Protein AF-A0A9X8VKY7-F1 (afdb_monomer_lite)

Structure (mmCIF, N/CA/C/O backbone):
data_AF-A0A9X8VKY7-F1
#
_entry.id   AF-A0A9X8VKY7-F1
#
loop_
_atom_site.group_PDB
_atom_site.id
_atom_site.type_symbol
_atom_site.label_atom_id
_atom_site.label_alt_id
_atom_site.label_comp_id
_atom_site.label_asym_id
_atom_site.label_entity_id
_atom_site.label_seq_id
_atom_site.pdbx_PDB_ins_code
_atom_site.Cartn_x
_atom_site.Cartn_y
_atom_site.Cartn_z
_atom_site.occupancy
_atom_site.B_iso_or_equiv
_atom_site.auth_seq_id
_atom_site.auth_comp_id
_atom_site.auth_asym_id
_atom_site.auth_atom_id
_atom_site.pdbx_PDB_model_num
ATOM 1 N N . GLY A 1 1 ? -9.684 -6.904 -11.728 1.00 58.53 1 GLY A N 1
ATOM 2 C CA . GLY A 1 1 ? -9.433 -6.125 -10.500 1.00 58.53 1 GLY A CA 1
ATOM 3 C C . GLY A 1 1 ? -10.327 -6.649 -9.402 1.00 58.53 1 GLY A C 1
ATOM 4 O O . GLY A 1 1 ? -11.401 -7.145 -9.717 1.00 58.53 1 GLY A O 1
ATOM 5 N N . VAL A 1 2 ? -9.881 -6.582 -8.150 1.00 66.62 2 VAL A N 1
ATOM 6 C CA . VAL A 1 2 ? -10.705 -6.961 -6.993 1.00 66.62 2 VAL A CA 1
ATOM 7 C C . VAL A 1 2 ? -11.348 -5.693 -6.436 1.00 66.62 2 VAL A C 1
ATOM 9 O O . VAL A 1 2 ? -10.652 -4.713 -6.168 1.00 66.62 2 VAL A O 1
ATOM 12 N N . PHE A 1 3 ? -12.672 -5.697 -6.298 1.00 77.50 3 PHE A N 1
ATOM 13 C CA . PHE A 1 3 ? -13.453 -4.561 -5.809 1.00 77.50 3 PHE A CA 1
ATOM 14 C C . PHE A 1 3 ? -14.211 -4.977 -4.550 1.00 77.50 3 PHE A C 1
ATOM 16 O O . PHE A 1 3 ? -14.820 -6.042 -4.524 1.00 77.50 3 PHE A O 1
ATOM 23 N N . GLY A 1 4 ? -14.169 -4.149 -3.505 1.00 85.06 4 GLY A N 1
ATOM 24 C CA . GLY A 1 4 ? -14.821 -4.460 -2.237 1.00 85.06 4 GLY A CA 1
ATOM 25 C C . GLY A 1 4 ? -14.538 -3.438 -1.140 1.00 85.06 4 GLY A C 1
ATOM 26 O O . GLY A 1 4 ? -13.930 -2.386 -1.371 1.00 85.06 4 GLY A O 1
ATOM 27 N N . ARG A 1 5 ? -14.991 -3.762 0.069 1.00 88.44 5 ARG A N 1
ATOM 28 C CA . ARG A 1 5 ? -14.751 -3.005 1.303 1.00 88.44 5 ARG A CA 1
ATOM 29 C C . ARG A 1 5 ? -13.997 -3.887 2.296 1.00 88.44 5 ARG A C 1
ATOM 31 O O . ARG A 1 5 ? -14.102 -5.108 2.229 1.00 88.44 5 ARG A O 1
ATOM 38 N N . ARG A 1 6 ? -13.191 -3.281 3.165 1.00 89.00 6 ARG A N 1
ATOM 39 C CA . ARG A 1 6 ? -12.536 -3.981 4.276 1.00 89.00 6 ARG A CA 1
ATOM 40 C C . ARG A 1 6 ? -13.595 -4.241 5.327 1.00 89.00 6 ARG A C 1
ATOM 42 O O . ARG A 1 6 ? -14.283 -3.310 5.725 1.00 89.00 6 ARG A O 1
ATOM 49 N N . GLN A 1 7 ? -13.713 -5.484 5.755 1.00 91.69 7 GLN A N 1
ATOM 50 C CA . GLN A 1 7 ? -14.679 -5.890 6.762 1.00 91.69 7 GLN A CA 1
ATOM 51 C C . GLN A 1 7 ? -13.956 -6.672 7.858 1.00 91.69 7 GLN A C 1
ATOM 53 O O . GLN A 1 7 ? -13.128 -7.527 7.543 1.00 91.69 7 GLN A O 1
ATOM 58 N N . ALA A 1 8 ? -14.247 -6.366 9.120 1.00 90.56 8 ALA A N 1
ATOM 59 C CA . ALA A 1 8 ? -13.825 -7.161 10.265 1.00 90.56 8 ALA A CA 1
ATOM 60 C C . ALA A 1 8 ? -14.968 -8.104 10.647 1.00 90.56 8 ALA A C 1
ATOM 62 O O . ALA A 1 8 ? -16.103 -7.673 10.844 1.00 90.56 8 ALA A O 1
ATOM 63 N N . VAL A 1 9 ? -14.681 -9.402 10.702 1.00 93.62 9 VAL A N 1
ATOM 64 C CA . VAL A 1 9 ? -15.672 -10.434 11.023 1.00 93.62 9 VAL A CA 1
ATOM 65 C C . VAL A 1 9 ? -15.472 -10.846 12.474 1.00 93.62 9 VAL A C 1
ATOM 67 O O . VAL A 1 9 ? -14.396 -11.310 12.841 1.00 93.62 9 VAL A O 1
ATOM 70 N N . HIS A 1 10 ? -16.488 -10.640 13.307 1.00 93.88 10 HIS A N 1
ATOM 71 C CA . HIS A 1 10 ? -16.483 -11.023 14.714 1.00 93.88 10 HIS A CA 1
ATOM 72 C C . HIS A 1 10 ? -17.380 -12.244 14.910 1.00 93.88 10 HIS A C 1
ATOM 74 O O . HIS A 1 10 ? -18.598 -12.199 14.690 1.00 93.88 10 HIS A O 1
ATOM 80 N N . GLU A 1 11 ? -16.765 -13.332 15.354 1.00 94.19 11 GLU A N 1
ATOM 81 C CA . GLU A 1 11 ? -17.432 -14.591 15.658 1.00 94.19 11 GLU A CA 1
ATOM 82 C C . GLU A 1 11 ? -17.539 -14.752 17.175 1.00 94.19 11 GLU A C 1
ATOM 84 O O . GLU A 1 11 ? -16.563 -14.580 17.905 1.00 94.19 11 GLU A O 1
ATOM 89 N N . TYR A 1 12 ? -18.744 -15.060 17.656 1.00 92.00 12 TYR A N 1
ATOM 90 C CA . TYR A 1 12 ? -19.017 -15.259 19.077 1.00 92.00 12 TYR A CA 1
ATOM 91 C C . TYR A 1 12 ? -19.412 -16.718 19.328 1.00 92.00 12 TYR A C 1
ATOM 93 O O . TYR A 1 12 ? -20.184 -17.271 18.536 1.00 92.00 12 TYR A O 1
ATOM 101 N N . PRO A 1 13 ? -18.941 -17.345 20.423 1.00 92.88 13 PRO A N 1
ATOM 102 C CA . PRO A 1 13 ? -19.349 -18.698 20.783 1.00 92.88 13 PRO A CA 1
ATOM 103 C C . PRO A 1 13 ? -20.875 -18.826 20.890 1.00 92.88 13 PRO A C 1
ATOM 105 O O . PRO A 1 13 ? -21.539 -17.924 21.398 1.00 92.88 13 PRO A O 1
ATOM 108 N N . TYR A 1 14 ? -21.415 -19.962 20.438 1.00 89.56 14 TYR A N 1
ATOM 109 C CA . TYR A 1 14 ? -22.853 -20.282 20.442 1.00 89.56 14 TYR A CA 1
ATOM 110 C C . TYR A 1 14 ? -23.740 -19.373 19.572 1.00 89.56 14 TYR A C 1
ATOM 112 O O . TYR A 1 14 ? -24.948 -19.291 19.797 1.00 89.56 14 TYR A O 1
ATOM 120 N N . ARG A 1 15 ? -23.170 -18.699 18.564 1.00 91.38 15 ARG A N 1
ATOM 121 C CA . ARG A 1 15 ? -23.929 -17.915 17.584 1.00 91.38 15 ARG A CA 1
ATOM 122 C C . ARG A 1 15 ? -23.685 -18.426 16.168 1.00 91.38 15 ARG A C 1
ATOM 124 O O . ARG A 1 15 ? -22.558 -18.414 15.693 1.00 91.38 15 ARG A O 1
ATOM 131 N N . ASP A 1 16 ? -24.763 -18.759 15.463 1.00 89.56 16 ASP A N 1
ATOM 132 C CA . ASP A 1 16 ? -24.683 -19.270 14.084 1.00 89.56 16 ASP A CA 1
ATOM 133 C C . ASP A 1 16 ? -24.352 -18.185 13.043 1.00 89.56 16 ASP A C 1
ATOM 135 O O . ASP A 1 16 ? -24.031 -18.488 11.896 1.00 89.56 16 ASP A O 1
ATOM 139 N N . LYS A 1 17 ? -2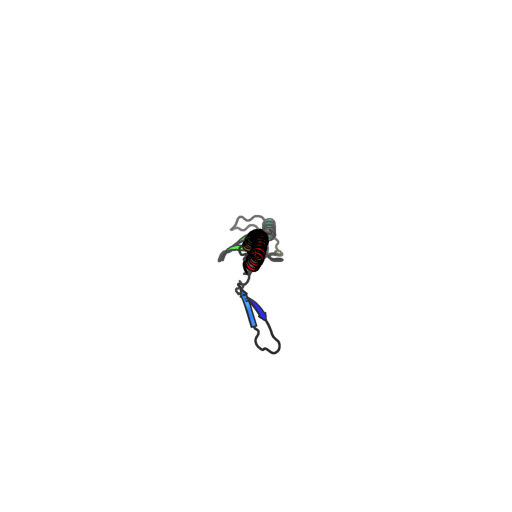4.471 -16.902 13.411 1.00 90.19 17 LYS A N 1
ATOM 140 C CA . LYS A 1 17 ? -24.237 -15.759 12.515 1.00 90.19 17 LYS A CA 1
ATOM 141 C C . LYS A 1 17 ? -23.165 -14.831 13.076 1.00 90.19 17 LYS A C 1
ATOM 143 O O . LYS A 1 17 ? -23.326 -14.292 14.174 1.00 90.19 17 LYS A O 1
ATOM 148 N N . ALA A 1 18 ? -22.123 -14.595 12.284 1.00 89.50 18 ALA A N 1
ATOM 149 C CA . ALA A 1 18 ? -21.081 -13.622 12.584 1.00 89.50 18 ALA A CA 1
ATOM 150 C C . ALA A 1 18 ? -21.609 -12.181 12.487 1.00 89.50 18 ALA A C 1
ATOM 152 O O . ALA A 1 18 ? -22.523 -11.882 11.712 1.00 89.50 18 ALA A O 1
ATOM 153 N N . TRP A 1 19 ? -21.029 -11.281 13.278 1.00 91.00 19 TRP A N 1
ATOM 154 C CA . TRP A 1 19 ? -21.228 -9.842 13.120 1.00 91.00 19 TRP A CA 1
ATOM 155 C C . TRP A 1 19 ? -20.108 -9.281 12.246 1.00 91.00 19 TRP A C 1
ATOM 157 O O . TRP A 1 19 ? -18.949 -9.635 12.437 1.00 91.00 19 TRP A O 1
ATOM 167 N N . VAL A 1 20 ? -20.450 -8.437 11.275 1.00 91.94 20 VAL A N 1
ATOM 168 C CA . VAL A 1 20 ? -19.486 -7.887 10.318 1.00 91.94 20 VAL A CA 1
ATOM 169 C C . VAL A 1 20 ? -19.439 -6.375 10.470 1.00 91.94 20 VAL A C 1
ATOM 171 O O . VAL A 1 20 ? -20.441 -5.696 10.246 1.00 91.94 20 VAL A O 1
ATOM 174 N N . GLU A 1 21 ? -18.273 -5.856 10.833 1.00 92.50 21 GLU A N 1
ATOM 175 C CA . GLU A 1 21 ? -17.990 -4.427 10.914 1.00 92.50 21 GLU A CA 1
ATOM 176 C C . GLU A 1 21 ? -17.342 -3.939 9.615 1.00 92.50 21 GLU A C 1
ATOM 178 O O . GLU A 1 21 ? -16.404 -4.550 9.106 1.00 92.50 21 GLU A O 1
ATOM 183 N N . ASP A 1 22 ? -17.825 -2.828 9.059 1.00 90.94 22 ASP A N 1
ATOM 184 C CA . ASP A 1 22 ? -17.281 -2.239 7.832 1.00 90.94 22 ASP A CA 1
ATOM 185 C C . ASP A 1 22 ? -16.180 -1.213 8.146 1.00 90.94 22 ASP A C 1
ATOM 187 O O . ASP A 1 22 ? -16.441 -0.129 8.661 1.00 90.94 22 ASP A O 1
ATOM 191 N N . MET A 1 23 ? -14.942 -1.535 7.767 1.00 88.94 23 MET A N 1
ATOM 192 C CA . MET A 1 23 ? -13.740 -0.709 7.956 1.00 88.94 23 MET A CA 1
ATOM 193 C C . MET A 1 23 ? -13.429 0.196 6.744 1.00 88.94 23 MET A C 1
ATOM 195 O O . MET A 1 23 ? -12.315 0.722 6.589 1.00 88.94 23 MET A O 1
ATOM 199 N N . GLY A 1 24 ? -14.390 0.368 5.835 1.00 86.19 24 GLY A N 1
ATOM 200 C CA . GLY A 1 24 ? -14.303 1.292 4.709 1.00 86.19 24 GLY A CA 1
ATOM 201 C C . GLY A 1 24 ? -13.804 0.659 3.410 1.00 86.19 24 GLY A C 1
ATOM 202 O O . GLY A 1 24 ? -13.714 -0.556 3.257 1.00 86.19 24 GLY A O 1
ATOM 203 N N . ARG A 1 25 ? -13.484 1.497 2.419 1.00 84.44 25 ARG A N 1
ATOM 204 C CA . ARG A 1 25 ? -13.092 1.047 1.069 1.00 84.44 25 ARG A CA 1
ATOM 205 C C . ARG A 1 25 ? -11.854 0.144 1.119 1.00 84.44 25 ARG A C 1
ATOM 207 O O . ARG A 1 25 ? -10.884 0.458 1.808 1.00 84.44 25 ARG A O 1
ATOM 214 N N . ALA A 1 26 ? -11.881 -0.963 0.375 1.00 84.31 26 ALA A N 1
ATOM 215 C CA . ALA A 1 26 ? -10.714 -1.823 0.246 1.00 84.31 26 ALA A CA 1
ATOM 216 C C . ALA A 1 26 ? -9.642 -1.186 -0.629 1.00 84.31 26 ALA A C 1
ATOM 218 O O . ALA A 1 26 ? -9.933 -0.502 -1.613 1.00 84.31 26 ALA A O 1
ATOM 219 N N . THR A 1 27 ? -8.391 -1.442 -0.256 1.00 82.88 27 THR A N 1
ATOM 220 C CA . THR A 1 27 ? -7.224 -1.071 -1.043 1.00 82.88 27 THR A CA 1
ATOM 221 C C . THR A 1 27 ? -7.328 -1.726 -2.413 1.00 82.88 27 THR A C 1
ATOM 223 O O . THR A 1 27 ? -7.339 -2.953 -2.528 1.00 82.88 27 THR A O 1
ATOM 226 N N . ARG A 1 28 ? -7.425 -0.910 -3.464 1.00 83.69 28 ARG A N 1
ATOM 227 C CA . ARG A 1 28 ? -7.515 -1.420 -4.828 1.00 83.69 28 ARG A CA 1
ATOM 228 C C . ARG A 1 28 ? -6.165 -1.968 -5.251 1.00 83.69 28 ARG A C 1
ATOM 230 O O . ARG A 1 28 ? -5.177 -1.239 -5.304 1.00 83.69 28 ARG A O 1
ATOM 237 N N . ARG A 1 29 ? -6.156 -3.260 -5.563 1.00 86.38 29 ARG A N 1
ATOM 238 C CA . ARG A 1 29 ? -4.995 -3.979 -6.072 1.00 86.38 29 ARG A CA 1
ATOM 239 C C . ARG A 1 29 ? -5.341 -4.582 -7.421 1.00 86.38 29 ARG A C 1
ATOM 241 O O . ARG A 1 29 ? -6.417 -5.162 -7.600 1.00 86.38 29 ARG A O 1
ATOM 248 N N . PHE A 1 30 ? -4.436 -4.443 -8.373 1.00 86.12 30 PHE A N 1
ATOM 249 C CA . PHE A 1 30 ? -4.562 -5.096 -9.665 1.00 86.12 30 PHE A CA 1
ATOM 250 C C . PHE A 1 30 ? -3.197 -5.547 -10.158 1.00 86.12 30 PHE A C 1
ATOM 252 O O . PHE A 1 30 ? -2.159 -5.026 -9.754 1.00 86.12 30 PHE A O 1
ATOM 259 N N . THR A 1 31 ? -3.227 -6.567 -11.003 1.00 88.38 31 THR A N 1
ATOM 260 C CA . THR A 1 31 ? -2.034 -7.205 -11.536 1.00 88.38 31 THR A CA 1
ATOM 261 C C . THR A 1 31 ? -2.024 -7.007 -13.037 1.00 88.38 31 THR A C 1
ATOM 263 O O . THR A 1 31 ? -2.965 -7.400 -13.725 1.00 88.38 31 THR A O 1
ATOM 266 N N . ILE A 1 32 ? -0.960 -6.391 -13.528 1.00 87.88 32 ILE A N 1
ATOM 267 C CA . ILE A 1 32 ? -0.653 -6.248 -14.941 1.00 87.88 32 ILE A CA 1
ATOM 268 C C . ILE A 1 32 ? 0.290 -7.387 -15.306 1.00 87.88 32 ILE A C 1
ATOM 270 O O . ILE A 1 32 ? 1.253 -7.664 -14.593 1.00 87.88 32 ILE A O 1
ATOM 274 N N . ARG A 1 33 ? 0.005 -8.060 -16.416 1.00 89.44 33 ARG A N 1
ATOM 275 C CA . ARG A 1 33 ? 0.917 -9.026 -17.023 1.00 89.44 33 ARG A CA 1
ATOM 276 C C . ARG A 1 33 ? 1.301 -8.501 -18.389 1.00 89.44 33 ARG A C 1
ATOM 278 O O . ARG A 1 33 ? 0.429 -8.076 -19.143 1.00 89.44 33 ARG A O 1
ATOM 285 N N . GLY A 1 34 ? 2.589 -8.513 -18.676 1.00 86.56 34 GLY A N 1
ATOM 286 C CA . GLY A 1 34 ? 3.130 -8.026 -19.930 1.00 86.56 34 GLY A CA 1
ATOM 287 C C . GLY A 1 34 ? 4.425 -8.735 -20.268 1.00 86.56 34 GLY A C 1
ATOM 288 O O . GLY A 1 34 ? 4.890 -9.608 -19.535 1.00 86.56 34 GLY A O 1
ATOM 289 N N . PHE A 1 35 ? 5.004 -8.350 -21.392 1.00 86.81 35 PHE A N 1
ATOM 290 C CA . PHE A 1 35 ? 6.290 -8.852 -21.830 1.00 86.81 35 PHE A CA 1
ATOM 291 C C . PHE A 1 35 ? 7.117 -7.703 -22.407 1.00 86.81 35 PHE A C 1
ATOM 293 O O . PHE A 1 35 ? 6.577 -6.751 -22.971 1.00 86.81 35 PHE A O 1
ATOM 300 N N . LEU A 1 36 ? 8.429 -7.793 -22.246 1.00 85.25 36 LEU A N 1
ATOM 301 C CA . LEU A 1 36 ? 9.410 -6.907 -22.856 1.00 85.25 36 LEU A CA 1
ATOM 302 C C . LEU A 1 36 ? 9.964 -7.609 -24.097 1.00 85.25 36 LEU A C 1
ATOM 304 O O . LEU A 1 36 ? 10.331 -8.783 -24.017 1.00 85.25 36 LEU A O 1
ATOM 308 N N . LEU A 1 37 ? 10.012 -6.907 -25.233 1.00 82.44 37 LEU A N 1
ATOM 309 C CA . LEU A 1 37 ? 10.537 -7.425 -26.502 1.00 82.44 37 LEU A CA 1
ATOM 310 C C . LEU A 1 37 ? 11.786 -6.670 -26.936 1.00 82.44 37 LEU A C 1
ATOM 312 O O . LEU A 1 37 ? 11.858 -5.443 -26.816 1.00 82.44 37 LEU A O 1
ATOM 316 N N . GLN A 1 38 ? 12.723 -7.403 -27.537 1.00 75.81 38 GLN A N 1
ATOM 317 C CA . GLN A 1 38 ? 13.855 -6.810 -28.243 1.00 75.81 38 GLN A CA 1
ATOM 318 C C . GLN A 1 38 ? 13.401 -6.320 -29.615 1.00 75.81 38 GLN A C 1
ATOM 320 O O . GLN A 1 38 ? 12.766 -7.079 -30.342 1.00 75.81 38 GLN A O 1
ATOM 325 N N . SER A 1 39 ? 13.779 -5.092 -29.991 1.00 68.94 39 SER A N 1
ATOM 326 C CA . SER A 1 39 ? 13.576 -4.557 -31.347 1.00 68.94 39 SER A CA 1
ATOM 327 C C . SER A 1 39 ? 12.118 -4.665 -31.827 1.00 68.94 39 SER A C 1
ATOM 329 O O . SER A 1 39 ? 11.797 -5.349 -32.798 1.00 68.94 39 SER A O 1
ATOM 331 N N . SER A 1 40 ? 11.202 -3.996 -31.120 1.00 65.94 40 SER A N 1
ATOM 332 C CA . SER A 1 40 ? 9.816 -3.893 -31.584 1.00 65.94 40 SER A CA 1
ATOM 333 C C . SER A 1 40 ? 9.763 -3.126 -32.909 1.00 65.94 40 SER A C 1
ATOM 335 O O . SER A 1 40 ? 10.214 -1.988 -32.991 1.00 65.94 40 SER A O 1
ATOM 337 N N . GLY A 1 41 ? 9.170 -3.720 -33.947 1.00 65.94 41 GLY A N 1
ATOM 338 C CA . GLY A 1 41 ? 8.958 -3.040 -35.231 1.00 65.94 41 GLY A CA 1
ATOM 339 C C . GLY A 1 41 ? 7.946 -1.887 -35.164 1.00 65.94 41 GLY A C 1
ATOM 340 O O . GLY A 1 41 ? 7.872 -1.089 -36.091 1.00 65.94 41 GLY A O 1
ATOM 341 N N . LEU A 1 42 ? 7.171 -1.797 -34.075 1.00 68.94 42 LEU A N 1
ATOM 342 C CA . LEU A 1 42 ? 6.161 -0.757 -33.858 1.00 68.94 42 LEU A CA 1
ATOM 343 C C . LEU A 1 42 ? 6.660 0.374 -32.943 1.00 68.94 42 LEU A C 1
ATOM 345 O O . LEU A 1 42 ? 6.162 1.493 -33.022 1.00 68.94 42 LEU A O 1
ATOM 349 N N . TYR A 1 43 ? 7.637 0.089 -32.076 1.00 64.94 43 TYR A N 1
ATOM 350 C CA . TYR A 1 43 ? 8.138 1.031 -31.077 1.00 64.94 43 TYR A CA 1
ATOM 351 C C . TYR A 1 43 ? 9.665 1.018 -31.054 1.00 64.94 43 TYR A C 1
ATOM 353 O O . TYR A 1 43 ? 10.269 -0.030 -30.833 1.00 64.94 43 TYR A O 1
ATOM 361 N N . THR A 1 44 ? 10.290 2.187 -31.205 1.00 69.75 44 THR A N 1
ATOM 362 C CA . THR A 1 44 ? 11.727 2.362 -30.961 1.00 69.75 44 THR A CA 1
ATOM 363 C C . THR A 1 44 ? 12.005 2.119 -29.480 1.00 69.75 44 THR A C 1
ATOM 365 O O . THR A 1 44 ? 11.888 3.024 -28.658 1.00 69.75 44 THR A O 1
ATOM 368 N N . ALA A 1 45 ? 12.321 0.875 -29.136 1.00 67.50 45 ALA A N 1
ATOM 369 C CA . ALA A 1 45 ? 12.619 0.456 -27.778 1.00 67.50 45 ALA A CA 1
ATOM 370 C C . ALA A 1 45 ? 14.114 0.107 -27.658 1.00 67.50 45 ALA A C 1
ATOM 372 O O . ALA A 1 45 ? 14.669 -0.494 -28.585 1.00 67.50 45 ALA A O 1
ATOM 373 N N . PRO A 1 46 ? 14.773 0.479 -26.546 1.00 73.31 46 PRO A N 1
ATOM 374 C CA . PRO A 1 46 ? 16.166 0.128 -26.292 1.00 73.31 46 PRO A CA 1
ATOM 375 C C . PRO A 1 46 ? 16.311 -1.381 -26.028 1.00 73.31 46 PRO A C 1
ATOM 377 O O . PRO A 1 46 ? 15.333 -2.127 -26.075 1.00 73.31 46 PRO A O 1
ATOM 380 N N . ASP A 1 47 ? 17.526 -1.865 -25.782 1.00 82.94 47 ASP A N 1
ATOM 381 C CA . ASP A 1 47 ? 17.751 -3.296 -25.560 1.00 82.94 47 ASP A CA 1
ATOM 382 C C . ASP A 1 47 ? 16.938 -3.842 -24.371 1.00 82.94 47 ASP A C 1
ATOM 384 O O . ASP A 1 47 ? 16.673 -3.130 -23.399 1.00 82.94 47 ASP A O 1
ATOM 388 N N . VAL A 1 48 ? 16.538 -5.112 -24.420 1.00 81.94 48 VAL A N 1
ATOM 389 C CA . VAL A 1 48 ? 15.618 -5.681 -23.419 1.00 81.94 48 VAL A CA 1
ATOM 390 C C . VAL A 1 48 ? 16.228 -5.712 -22.029 1.00 81.94 48 VAL A C 1
ATOM 392 O O . VAL A 1 48 ? 15.506 -5.536 -21.049 1.00 81.94 48 VAL A O 1
ATOM 395 N N . MET A 1 49 ? 17.550 -5.873 -21.932 1.00 82.69 49 MET A N 1
ATOM 396 C CA . MET A 1 49 ? 18.245 -5.799 -20.648 1.00 82.69 49 MET A CA 1
ATOM 397 C C . MET A 1 49 ? 18.119 -4.397 -20.045 1.00 82.69 49 MET A C 1
ATOM 399 O O . MET A 1 49 ? 17.726 -4.251 -18.894 1.00 82.69 49 MET A O 1
ATOM 403 N N . THR A 1 50 ? 18.304 -3.352 -20.856 1.00 85.69 50 THR A N 1
ATOM 404 C CA . THR A 1 50 ? 18.132 -1.966 -20.392 1.00 85.69 50 THR A CA 1
ATOM 405 C C . THR A 1 50 ? 16.681 -1.642 -20.029 1.00 85.69 50 THR A C 1
ATOM 407 O O . THR A 1 50 ? 16.431 -0.947 -19.045 1.00 85.69 50 THR A O 1
ATOM 410 N N . GLN A 1 51 ? 15.707 -2.192 -20.766 1.00 84.94 51 GLN A N 1
ATOM 411 C CA . GLN A 1 51 ? 14.289 -2.060 -20.422 1.00 84.94 51 GLN A CA 1
ATOM 412 C C . GLN A 1 51 ? 13.985 -2.722 -19.075 1.00 84.94 51 GLN A C 1
ATOM 414 O O . GLN A 1 51 ? 13.323 -2.119 -18.231 1.00 84.94 51 GLN A O 1
ATOM 419 N N . ARG A 1 52 ? 14.499 -3.937 -18.849 1.00 87.06 52 ARG A N 1
ATOM 420 C CA . ARG A 1 52 ? 14.363 -4.653 -17.578 1.00 87.06 52 ARG A CA 1
ATOM 421 C C . ARG A 1 52 ? 14.919 -3.828 -16.423 1.00 87.06 52 ARG A C 1
ATOM 423 O O . ARG A 1 52 ? 14.206 -3.629 -15.445 1.00 87.06 52 ARG A O 1
ATOM 430 N N . ASP A 1 53 ? 16.147 -3.340 -16.546 1.00 88.12 53 ASP A N 1
ATOM 431 C CA . ASP A 1 53 ? 16.805 -2.590 -15.474 1.00 88.12 53 ASP A CA 1
ATOM 432 C C . ASP A 1 53 ? 16.063 -1.284 -15.177 1.00 88.12 53 ASP A C 1
ATOM 434 O O . ASP A 1 53 ? 15.852 -0.936 -14.017 1.00 88.12 53 ASP A O 1
ATOM 438 N N . SER A 1 54 ? 15.564 -0.604 -16.216 1.00 86.94 54 SER A N 1
ATOM 439 C CA . SER A 1 54 ? 14.732 0.593 -16.045 1.00 86.94 54 SER A CA 1
ATOM 440 C C . SER A 1 54 ? 13.406 0.297 -15.333 1.00 86.94 54 SER A C 1
ATOM 442 O O . SER A 1 54 ? 12.971 1.083 -14.492 1.00 86.94 54 SER A O 1
ATOM 444 N N . LEU A 1 55 ? 12.786 -0.857 -15.613 1.00 85.25 55 LEU A N 1
ATOM 445 C CA . LEU A 1 55 ? 11.556 -1.287 -14.954 1.00 85.25 55 LEU A CA 1
ATOM 446 C C . LEU A 1 55 ? 11.812 -1.618 -13.482 1.00 85.25 55 LEU A C 1
ATOM 448 O O . LEU A 1 55 ? 11.029 -1.212 -12.627 1.00 85.25 55 LEU A O 1
ATOM 452 N N . VAL A 1 56 ? 12.905 -2.323 -13.182 1.00 88.00 56 VAL A N 1
ATOM 453 C CA . VAL A 1 56 ? 13.316 -2.625 -11.805 1.00 88.00 56 VAL A CA 1
ATOM 454 C C . VAL A 1 56 ? 13.583 -1.330 -11.039 1.00 88.00 56 VAL A C 1
ATOM 456 O O . VAL A 1 56 ? 12.979 -1.121 -9.990 1.00 88.00 56 VAL A O 1
ATOM 459 N N . ALA A 1 57 ? 14.370 -0.410 -11.603 1.00 87.69 57 ALA A N 1
ATOM 460 C CA . ALA A 1 57 ? 14.667 0.880 -10.982 1.00 87.69 57 ALA A CA 1
ATOM 461 C C . ALA A 1 57 ? 13.398 1.710 -10.709 1.00 87.69 57 ALA A C 1
ATOM 463 O O . ALA A 1 57 ? 13.247 2.301 -9.637 1.00 87.69 57 ALA A O 1
ATOM 464 N N . ALA A 1 58 ? 12.443 1.714 -11.644 1.00 84.75 58 ALA A N 1
ATOM 465 C CA . ALA A 1 58 ? 11.154 2.374 -11.447 1.00 84.75 58 ALA A CA 1
ATOM 466 C C . ALA A 1 58 ? 10.337 1.726 -10.317 1.00 84.75 58 ALA A C 1
ATOM 468 O O . ALA A 1 58 ? 9.669 2.430 -9.562 1.00 84.75 58 ALA A O 1
ATOM 469 N N . CYS A 1 59 ? 10.405 0.398 -10.173 1.00 84.81 59 CYS A N 1
ATOM 470 C CA . CYS A 1 59 ? 9.696 -0.329 -9.121 1.00 84.81 59 CYS A CA 1
ATOM 471 C C . CYS A 1 59 ? 10.328 -0.169 -7.732 1.00 84.81 59 CYS A C 1
ATOM 473 O O . CYS A 1 59 ? 9.614 -0.232 -6.734 1.00 84.81 59 CYS A O 1
ATOM 475 N N . GLU A 1 60 ? 11.642 0.040 -7.666 1.00 85.69 60 GLU A N 1
ATOM 476 C CA . GLU A 1 60 ? 12.401 0.231 -6.422 1.00 85.69 60 GLU A CA 1
ATOM 477 C C . GLU A 1 60 ? 12.463 1.694 -5.964 1.00 85.69 60 GLU A C 1
ATOM 479 O O . GLU A 1 60 ? 12.941 1.995 -4.869 1.00 85.69 60 GLU A O 1
ATOM 484 N N . THR A 1 61 ? 11.948 2.626 -6.769 1.00 80.44 61 THR A N 1
ATOM 485 C CA . THR A 1 61 ? 11.839 4.027 -6.363 1.00 80.44 61 THR A CA 1
ATOM 486 C C . THR A 1 61 ? 10.847 4.130 -5.200 1.00 80.44 61 THR A C 1
ATOM 488 O O . THR A 1 61 ? 9.666 3.835 -5.346 1.00 80.44 61 THR A O 1
ATOM 491 N N . GLY A 1 62 ? 11.315 4.557 -4.023 1.00 67.50 62 GLY A N 1
ATOM 492 C CA . GLY A 1 62 ? 10.539 4.538 -2.772 1.00 67.50 62 GLY A CA 1
ATOM 493 C C . GLY A 1 62 ? 9.330 5.486 -2.697 1.00 67.50 62 GLY A C 1
ATOM 494 O O . GLY A 1 62 ? 8.730 5.617 -1.630 1.00 67.50 62 GLY A O 1
ATOM 495 N N . SER A 1 63 ? 8.971 6.170 -3.786 1.00 73.62 63 SER A N 1
ATOM 496 C CA . SER A 1 63 ? 7.810 7.060 -3.857 1.00 73.62 63 SER A CA 1
ATOM 497 C C . SER A 1 63 ? 6.685 6.459 -4.695 1.00 73.62 63 SER A C 1
ATOM 499 O O . SER A 1 63 ? 6.909 5.626 -5.568 1.00 73.62 63 SER A O 1
ATOM 501 N N . ALA A 1 64 ? 5.453 6.915 -4.454 1.00 78.88 64 ALA A N 1
ATOM 502 C CA . ALA A 1 64 ? 4.337 6.561 -5.321 1.00 78.88 64 ALA A CA 1
ATOM 503 C C . ALA A 1 64 ? 4.615 7.061 -6.748 1.00 78.88 64 ALA A C 1
ATOM 505 O O . ALA A 1 64 ? 4.986 8.220 -6.940 1.00 78.88 64 ALA A O 1
ATOM 506 N N . GLY A 1 65 ? 4.467 6.170 -7.723 1.00 80.00 65 GLY A N 1
ATOM 507 C CA . GLY A 1 65 ? 4.692 6.450 -9.135 1.00 80.00 65 GLY A CA 1
ATOM 508 C C . GLY A 1 65 ? 3.381 6.696 -9.869 1.00 80.00 65 GLY A C 1
ATOM 509 O O . GLY A 1 65 ? 2.319 6.223 -9.461 1.00 80.00 65 GLY A O 1
ATOM 510 N N . THR A 1 66 ? 3.455 7.421 -10.979 1.00 84.75 66 THR A N 1
ATOM 511 C CA . THR A 1 66 ? 2.320 7.585 -11.887 1.00 84.75 66 THR A CA 1
ATOM 512 C C . THR A 1 66 ? 2.285 6.428 -12.881 1.00 84.75 66 THR A C 1
ATOM 514 O O . THR A 1 66 ? 3.247 6.193 -13.609 1.00 84.75 66 THR A O 1
ATOM 517 N N . LEU A 1 67 ? 1.161 5.718 -12.936 1.00 84.00 67 LEU A N 1
ATOM 518 C CA . LEU A 1 67 ? 0.879 4.658 -13.896 1.00 84.00 67 LEU A CA 1
ATOM 519 C C . LEU A 1 67 ? -0.300 5.072 -14.773 1.00 84.00 67 LEU A C 1
ATOM 521 O O . LEU A 1 67 ? -1.417 5.235 -14.289 1.00 84.00 67 LEU A O 1
ATOM 525 N N . VAL A 1 68 ? -0.062 5.207 -16.077 1.00 86.00 68 VAL A N 1
ATOM 526 C CA . VAL A 1 68 ? -1.117 5.492 -17.056 1.00 86.00 68 VAL A CA 1
ATOM 527 C C . VAL A 1 68 ? -1.675 4.171 -17.573 1.00 86.00 68 VAL A C 1
ATOM 529 O O . VAL A 1 68 ? -1.055 3.483 -18.382 1.00 86.00 68 VAL A O 1
ATOM 532 N N . HIS A 1 69 ? -2.848 3.792 -17.078 1.00 83.06 69 HIS A N 1
ATOM 533 C CA . HIS A 1 69 ? -3.542 2.590 -17.513 1.00 83.06 69 HIS A CA 1
ATOM 534 C C . HIS A 1 69 ? -4.430 2.892 -18.733 1.00 83.06 69 HIS A C 1
ATOM 536 O O . HIS A 1 69 ? -5.184 3.867 -18.695 1.00 83.06 69 HIS A O 1
ATOM 542 N N . PRO A 1 70 ? -4.468 2.026 -19.765 1.00 79.25 70 PRO A N 1
ATOM 543 C CA . PRO A 1 70 ? -5.226 2.286 -20.993 1.00 79.25 70 PRO A CA 1
ATOM 544 C C . PRO A 1 70 ? -6.719 2.571 -20.781 1.00 79.25 70 PRO A C 1
ATOM 546 O O . PRO A 1 70 ? -7.307 3.365 -21.503 1.00 79.25 70 PRO A O 1
ATOM 549 N N . THR A 1 71 ? -7.342 1.925 -19.791 1.00 81.88 71 THR A N 1
ATOM 550 C CA . THR A 1 71 ? -8.783 2.076 -19.507 1.00 81.88 71 THR A CA 1
ATOM 551 C C . THR A 1 71 ? -9.101 2.807 -18.208 1.00 81.88 71 THR A C 1
ATOM 553 O O . THR A 1 71 ? -10.232 3.243 -18.028 1.00 81.88 71 THR A O 1
ATOM 556 N N . LEU A 1 72 ? -8.140 2.916 -17.284 1.00 76.88 72 LEU A N 1
ATOM 557 C CA . LEU A 1 72 ? -8.364 3.547 -15.973 1.00 76.88 72 LEU A CA 1
ATOM 558 C C . LEU A 1 72 ? -7.764 4.957 -15.909 1.00 76.88 72 LEU A C 1
ATOM 560 O O . LEU A 1 72 ? -7.972 5.649 -14.918 1.00 76.88 72 LEU A O 1
ATOM 564 N N . GLY A 1 73 ? -7.062 5.382 -16.963 1.00 83.31 73 GLY A N 1
ATOM 565 C CA . GLY A 1 73 ? -6.392 6.671 -17.017 1.00 83.31 73 GLY A CA 1
ATOM 566 C C . GLY A 1 73 ? -5.159 6.713 -16.120 1.00 83.31 73 GLY A C 1
ATOM 567 O O . GLY A 1 73 ? -4.515 5.695 -15.862 1.00 83.31 73 GLY A O 1
ATOM 568 N N . GLU A 1 74 ? -4.821 7.913 -15.670 1.00 84.94 74 GLU A N 1
ATOM 569 C CA . GLU A 1 74 ? -3.682 8.160 -14.797 1.00 84.94 74 GLU A CA 1
ATOM 570 C C . GLU A 1 74 ? -3.991 7.745 -13.352 1.00 84.94 74 GLU A C 1
ATOM 572 O O . GLU A 1 74 ? -4.957 8.206 -12.743 1.00 84.94 74 GLU A O 1
ATOM 577 N N . LEU A 1 75 ? -3.166 6.857 -12.801 1.00 83.06 75 LEU A N 1
ATOM 578 C CA . LEU A 1 75 ? -3.287 6.337 -11.446 1.00 83.06 75 LEU A CA 1
ATOM 579 C C . LEU A 1 75 ? -1.984 6.562 -10.688 1.00 83.06 75 LEU A C 1
ATOM 581 O O . LEU A 1 75 ? -0.914 6.165 -11.141 1.00 83.06 75 LEU A O 1
ATOM 585 N N . THR A 1 76 ? -2.073 7.115 -9.485 1.00 85.69 76 THR A N 1
ATOM 586 C CA . THR A 1 76 ? -0.953 7.093 -8.545 1.00 85.69 76 THR A CA 1
ATOM 587 C C . THR A 1 76 ? -0.905 5.722 -7.878 1.00 85.69 76 THR A C 1
ATOM 589 O O . THR A 1 76 ? -1.866 5.298 -7.232 1.00 85.69 76 THR A O 1
ATOM 592 N N . VAL A 1 77 ? 0.197 4.997 -8.050 1.00 85.12 77 VAL A N 1
ATOM 593 C CA . VAL A 1 77 ? 0.346 3.622 -7.569 1.00 85.12 77 VAL A CA 1
ATOM 594 C C . VAL A 1 77 ? 1.609 3.437 -6.739 1.00 85.12 77 VAL A C 1
ATOM 596 O O . VAL A 1 77 ? 2.623 4.094 -6.960 1.00 85.12 77 VAL A O 1
ATOM 599 N N . SER A 1 78 ? 1.552 2.509 -5.788 1.00 85.81 78 SER A N 1
ATOM 600 C CA . SER A 1 78 ? 2.736 1.977 -5.117 1.00 85.81 78 SER A CA 1
ATOM 601 C C . SER A 1 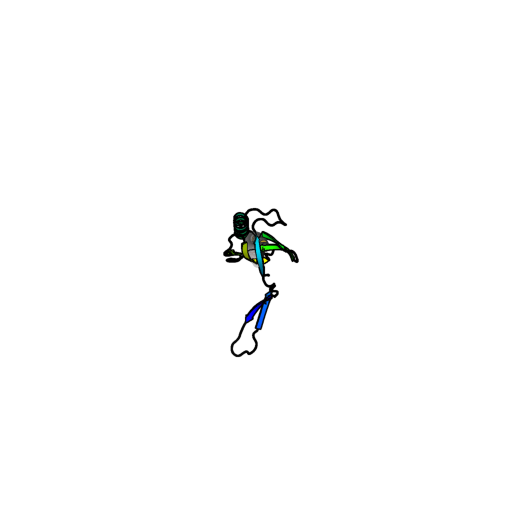78 ? 2.891 0.498 -5.425 1.00 85.81 78 SER A C 1
ATOM 603 O O . SER A 1 78 ? 1.912 -0.232 -5.635 1.00 85.81 78 SER A O 1
ATOM 605 N N . ILE A 1 79 ? 4.145 0.065 -5.474 1.00 85.12 79 ILE A N 1
ATOM 606 C CA . ILE A 1 79 ? 4.496 -1.320 -5.738 1.00 85.12 79 ILE A CA 1
ATOM 607 C C . ILE A 1 79 ? 4.815 -1.969 -4.385 1.00 85.12 79 ILE A C 1
ATOM 609 O O . ILE A 1 79 ? 5.662 -1.473 -3.646 1.00 85.12 79 ILE A O 1
ATOM 613 N N . PRO A 1 80 ? 4.083 -3.025 -4.000 1.00 83.38 80 PRO A N 1
ATOM 614 C CA . PRO A 1 80 ? 4.308 -3.749 -2.760 1.00 83.38 80 PRO A CA 1
ATOM 615 C C . PRO A 1 80 ? 5.572 -4.607 -2.823 1.00 83.38 80 PRO A C 1
ATOM 617 O O . PRO A 1 80 ? 6.110 -4.872 -3.898 1.00 83.38 80 PRO A O 1
ATOM 620 N N . GLU A 1 81 ? 5.973 -5.139 -1.669 1.00 77.88 81 GLU A N 1
ATOM 621 C CA . GLU A 1 81 ? 6.972 -6.204 -1.593 1.00 77.88 81 GLU A CA 1
ATOM 622 C C . GLU A 1 81 ? 6.598 -7.369 -2.528 1.00 77.88 81 GLU A C 1
ATOM 624 O O . GLU A 1 81 ? 5.434 -7.779 -2.598 1.00 77.88 81 GLU A O 1
ATOM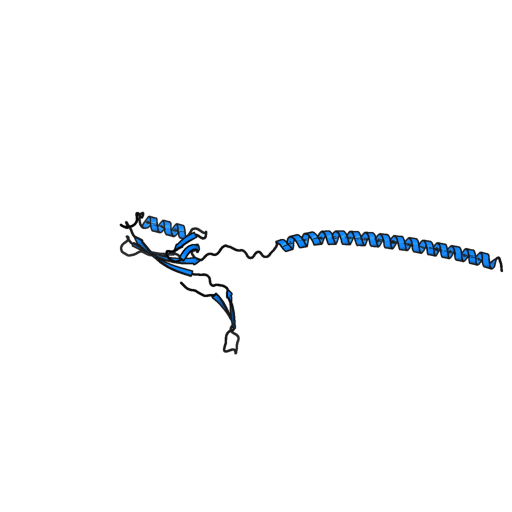 629 N N . SER A 1 82 ? 7.579 -7.866 -3.290 1.00 78.25 82 SER A N 1
ATOM 630 C CA . SER A 1 82 ? 7.382 -8.884 -4.337 1.00 78.25 82 SER A CA 1
ATOM 631 C C . SER A 1 82 ? 6.364 -8.486 -5.428 1.00 78.25 82 SER A C 1
ATOM 633 O O . SER A 1 82 ? 5.786 -9.330 -6.114 1.00 78.25 82 SER A O 1
ATOM 635 N N . GLY A 1 83 ? 6.116 -7.185 -5.607 1.00 78.12 83 GLY A N 1
ATOM 636 C CA . GLY A 1 83 ? 5.149 -6.672 -6.575 1.00 78.12 83 GLY A CA 1
ATOM 637 C C . GLY A 1 83 ? 5.576 -6.860 -8.030 1.00 78.12 83 GLY A C 1
ATOM 638 O O . GLY A 1 83 ? 4.716 -7.084 -8.879 1.00 78.12 83 GLY A O 1
ATOM 639 N N . LEU A 1 84 ? 6.880 -6.813 -8.315 1.00 85.75 84 LEU A N 1
ATOM 640 C CA . LEU A 1 84 ? 7.445 -7.083 -9.634 1.00 85.75 84 LEU A CA 1
ATOM 641 C C . LEU A 1 84 ? 8.026 -8.498 -9.672 1.00 85.75 84 LEU A C 1
ATOM 643 O O . LEU A 1 84 ? 8.946 -8.829 -8.928 1.00 85.75 84 LEU A O 1
ATOM 647 N N . ARG A 1 85 ? 7.526 -9.317 -10.595 1.00 86.94 85 ARG A N 1
ATOM 648 C CA . ARG A 1 85 ? 8.101 -10.622 -10.918 1.00 86.94 85 ARG A CA 1
ATOM 649 C C . ARG A 1 85 ? 8.443 -10.665 -12.393 1.00 86.94 85 ARG A C 1
ATOM 651 O O . ARG A 1 85 ? 7.544 -10.556 -13.220 1.00 86.94 85 ARG A O 1
ATOM 658 N N . ILE A 1 86 ? 9.713 -10.875 -12.707 1.00 86.19 86 ILE A N 1
ATOM 659 C CA . ILE A 1 86 ? 10.194 -11.072 -14.074 1.00 86.19 86 ILE A CA 1
ATOM 660 C C . ILE A 1 86 ? 10.537 -12.551 -14.241 1.00 86.19 86 ILE A C 1
ATOM 662 O O . ILE A 1 86 ? 11.211 -13.136 -13.396 1.00 86.19 86 ILE A O 1
ATOM 666 N N . THR A 1 87 ? 10.034 -13.159 -15.309 1.00 83.94 87 THR A N 1
ATOM 667 C CA . THR A 1 87 ? 10.334 -14.534 -15.707 1.00 83.94 87 THR A CA 1
ATOM 668 C C . THR A 1 87 ? 11.128 -14.482 -17.001 1.00 83.94 87 THR A C 1
ATOM 670 O O . THR A 1 87 ? 10.687 -13.900 -17.994 1.00 83.94 87 THR A O 1
ATOM 673 N N . GLU A 1 88 ? 12.322 -15.063 -16.977 1.00 75.94 88 GLU A N 1
ATOM 674 C CA . GLU A 1 88 ? 13.183 -15.139 -18.152 1.00 75.94 88 GLU A CA 1
ATOM 675 C C . GLU A 1 88 ? 12.714 -16.302 -19.032 1.00 75.94 88 GLU A C 1
ATOM 677 O O . GLU A 1 88 ? 12.660 -17.451 -18.588 1.00 75.94 88 GLU A O 1
ATOM 682 N N . GLY A 1 89 ? 12.331 -16.006 -20.274 1.00 66.31 89 GLY A N 1
ATOM 683 C CA . GLY A 1 89 ? 12.038 -17.043 -21.256 1.00 66.31 89 GLY A CA 1
ATOM 684 C C . GLY A 1 89 ? 13.333 -17.666 -21.779 1.00 66.31 89 GLY A C 1
ATOM 685 O O . GLY A 1 89 ? 14.324 -16.964 -21.979 1.00 66.31 89 GLY A O 1
ATOM 686 N N . LEU A 1 90 ? 13.308 -18.968 -22.093 1.00 60.00 90 LEU A N 1
ATOM 687 C CA . LEU A 1 90 ? 14.454 -19.724 -22.634 1.00 60.00 90 LEU A CA 1
ATOM 688 C C . LEU A 1 90 ? 15.104 -19.108 -23.895 1.00 60.00 90 LEU A C 1
ATOM 690 O O . LEU A 1 90 ? 16.201 -19.506 -24.271 1.00 60.00 90 LEU A O 1
ATOM 694 N N . ALA A 1 91 ? 14.439 -18.163 -24.564 1.00 61.94 91 ALA A N 1
ATOM 695 C CA . ALA A 1 91 ? 14.873 -17.578 -25.829 1.00 61.94 91 ALA A CA 1
ATOM 696 C C . ALA A 1 91 ? 15.606 -16.224 -25.709 1.00 61.94 91 ALA A C 1
ATOM 698 O O . ALA A 1 91 ? 15.926 -15.636 -26.740 1.00 61.94 91 ALA A O 1
ATOM 699 N N . GLY A 1 92 ? 15.846 -15.692 -24.501 1.00 63.97 92 GLY A N 1
ATOM 700 C CA . GLY A 1 92 ? 16.704 -14.515 -24.240 1.00 63.97 92 GLY A CA 1
ATOM 701 C C . GLY A 1 92 ? 16.259 -13.160 -24.829 1.00 63.97 92 GLY A C 1
ATOM 702 O O . GLY A 1 92 ? 16.770 -12.122 -24.425 1.00 63.97 92 GLY A O 1
ATOM 703 N N . ARG A 1 93 ? 15.297 -13.143 -25.760 1.00 73.56 93 ARG A N 1
ATOM 704 C CA . ARG A 1 93 ? 14.778 -11.941 -26.443 1.00 73.56 93 ARG A CA 1
ATOM 705 C C . ARG A 1 93 ? 13.444 -11.435 -25.897 1.00 73.56 93 ARG A C 1
ATOM 707 O O . ARG A 1 93 ? 12.958 -10.398 -26.348 1.00 73.56 93 ARG A O 1
ATOM 714 N N . VAL A 1 94 ? 12.845 -12.180 -24.969 1.00 79.19 94 VAL A N 1
ATOM 715 C CA . VAL A 1 94 ? 11.543 -11.874 -24.372 1.00 79.19 94 VAL A CA 1
ATOM 716 C C . VAL A 1 94 ? 11.610 -12.101 -22.869 1.00 79.19 94 VAL A C 1
ATOM 718 O O . VAL A 1 94 ? 12.028 -13.170 -22.424 1.00 79.19 94 VAL A O 1
ATOM 721 N N . PHE A 1 95 ? 11.170 -11.108 -22.100 1.00 83.31 95 PHE A N 1
ATOM 722 C CA . PHE A 1 95 ? 11.013 -11.222 -20.651 1.00 83.31 95 PHE A CA 1
ATOM 723 C C . PHE A 1 95 ? 9.558 -10.995 -20.294 1.00 83.31 95 PHE A C 1
ATOM 725 O O . PHE A 1 95 ? 9.017 -9.923 -20.553 1.00 83.31 95 PHE A O 1
ATOM 732 N N . GLU A 1 96 ? 8.923 -11.988 -19.689 1.00 87.12 96 GLU A N 1
ATOM 733 C CA . GLU A 1 96 ? 7.569 -11.833 -19.175 1.00 87.12 96 GLU A CA 1
ATOM 734 C C . GLU A 1 96 ? 7.633 -11.205 -17.790 1.00 87.12 96 GLU A C 1
ATOM 736 O O . GLU A 1 96 ? 8.450 -11.598 -16.957 1.00 87.12 96 GLU A O 1
ATOM 741 N N . PHE A 1 97 ? 6.761 -10.243 -17.513 1.00 88.81 97 PHE A N 1
ATOM 742 C CA . PHE A 1 97 ? 6.660 -9.651 -16.193 1.00 88.81 97 PHE A CA 1
ATOM 743 C C . PHE A 1 97 ? 5.224 -9.653 -15.689 1.00 88.81 97 PHE A C 1
ATOM 745 O O . PHE A 1 97 ? 4.247 -9.498 -16.423 1.00 88.81 97 PHE A O 1
ATOM 752 N N . THR A 1 98 ? 5.107 -9.826 -14.384 1.00 89.69 98 THR A N 1
ATOM 753 C CA . THR A 1 98 ? 3.879 -9.645 -13.630 1.00 89.69 98 THR A CA 1
ATOM 754 C C . THR A 1 98 ? 4.122 -8.519 -12.641 1.00 89.69 98 THR A C 1
ATOM 756 O O . THR A 1 98 ? 4.982 -8.638 -11.772 1.00 89.69 98 THR A O 1
ATOM 759 N N . LEU A 1 99 ? 3.372 -7.431 -12.786 1.00 88.31 99 LEU A N 1
ATOM 760 C CA . LEU A 1 99 ? 3.434 -6.262 -11.924 1.00 88.31 99 LEU A CA 1
ATOM 761 C C . LEU A 1 99 ? 2.134 -6.154 -11.129 1.00 88.31 99 LEU A C 1
ATOM 763 O O . LEU A 1 99 ? 1.062 -5.922 -11.684 1.00 88.31 99 LEU A O 1
ATOM 767 N N . THR A 1 100 ? 2.223 -6.317 -9.819 1.00 88.62 100 THR A N 1
ATOM 768 C CA . THR A 1 100 ? 1.117 -6.075 -8.897 1.00 88.62 100 THR A CA 1
ATOM 769 C C . THR A 1 100 ? 1.256 -4.677 -8.332 1.00 88.62 100 THR A C 1
ATOM 771 O O . THR A 1 100 ? 2.259 -4.369 -7.703 1.00 88.62 100 THR A O 1
ATOM 774 N N . VAL A 1 101 ? 0.235 -3.848 -8.523 1.00 87.25 101 VAL A N 1
ATOM 775 C CA . VAL A 1 101 ? 0.220 -2.461 -8.056 1.00 87.25 101 VAL A CA 1
ATOM 776 C C . VAL A 1 101 ? -0.941 -2.211 -7.107 1.00 87.25 101 VAL A C 1
ATOM 778 O O . VAL A 1 101 ? -1.991 -2.861 -7.176 1.00 87.25 101 VAL A O 1
ATOM 781 N N . ILE A 1 102 ? -0.733 -1.256 -6.208 1.00 86.50 102 ILE A N 1
ATOM 782 C CA . ILE A 1 102 ? -1.726 -0.758 -5.266 1.00 86.50 102 ILE A CA 1
ATOM 783 C C . ILE A 1 102 ? -2.036 0.698 -5.615 1.00 86.50 102 ILE A C 1
ATOM 785 O O . ILE A 1 102 ? -1.122 1.514 -5.673 1.00 86.50 102 ILE A O 1
ATOM 789 N N . GLU A 1 103 ? -3.315 1.039 -5.794 1.00 83.06 103 GLU A N 1
ATOM 790 C CA . GLU A 1 103 ? -3.760 2.437 -5.910 1.00 83.06 103 GLU A CA 1
ATOM 791 C C . GLU A 1 103 ? -3.396 3.178 -4.612 1.00 83.06 103 GLU A C 1
ATOM 793 O O . GLU A 1 103 ? -3.907 2.856 -3.535 1.00 83.06 103 GLU A O 1
ATOM 798 N N . SER A 1 104 ? -2.480 4.140 -4.711 1.00 71.06 104 SER A N 1
ATOM 799 C CA . SER A 1 104 ? -2.054 4.976 -3.594 1.00 71.06 104 SER A CA 1
ATOM 800 C C . SER A 1 104 ? -2.883 6.252 -3.586 1.00 71.06 104 SER A C 1
ATOM 802 O O . SER A 1 104 ? -2.815 7.058 -4.508 1.00 71.06 104 SER A O 1
ATOM 804 N N . GLY A 1 105 ? -3.684 6.429 -2.536 1.00 65.56 105 GLY A N 1
ATOM 805 C CA . GLY A 1 105 ? -4.351 7.702 -2.282 1.00 65.56 105 GLY A CA 1
ATOM 806 C C . GLY A 1 105 ? -3.369 8.766 -1.787 1.00 65.56 105 GLY A C 1
ATOM 807 O O . GLY A 1 105 ? -2.244 8.460 -1.385 1.00 65.56 105 GLY A O 1
ATOM 808 N N . LEU A 1 106 ? -3.821 10.022 -1.765 1.00 57.44 106 LEU A N 1
ATOM 809 C CA . LEU A 1 106 ? -3.108 11.104 -1.086 1.00 57.44 106 LEU A CA 1
ATOM 810 C C . LEU A 1 106 ? -2.819 10.692 0.362 1.00 57.44 106 LEU A C 1
ATOM 812 O O . LEU A 1 106 ? -3.705 10.203 1.069 1.00 57.44 106 LEU A O 1
ATOM 816 N N . ARG A 1 107 ? -1.572 10.886 0.802 1.00 49.34 107 ARG A N 1
ATOM 817 C CA . ARG A 1 107 ? -1.125 10.586 2.165 1.00 49.34 107 ARG A CA 1
ATOM 818 C C . ARG A 1 107 ? -1.747 11.588 3.140 1.00 49.34 107 ARG A C 1
ATOM 820 O O . ARG A 1 107 ? -1.111 12.556 3.540 1.00 49.34 107 ARG A O 1
ATOM 827 N N . VAL A 1 108 ? -3.005 11.365 3.502 1.00 45.34 108 VAL A N 1
ATOM 828 C CA . VAL A 1 108 ? -3.682 12.111 4.562 1.00 45.34 108 VAL A CA 1
ATOM 829 C C . VAL A 1 108 ? -3.319 11.431 5.872 1.00 45.34 108 VAL A C 1
ATOM 831 O O . VAL A 1 108 ? -3.827 10.359 6.198 1.00 45.34 108 VAL A O 1
ATOM 834 N N . PHE A 1 109 ? -2.392 12.028 6.616 1.00 50.19 109 PHE A N 1
ATOM 835 C CA . PHE A 1 109 ? -2.276 11.705 8.030 1.00 50.19 109 PHE A CA 1
ATOM 836 C C . PHE A 1 109 ? -3.587 12.099 8.700 1.00 50.19 109 PHE A C 1
ATOM 838 O O . PHE A 1 109 ? -4.120 13.171 8.408 1.00 50.19 109 PHE A O 1
ATOM 845 N N . ALA A 1 110 ? -4.109 11.253 9.590 1.00 40.16 110 ALA A N 1
ATOM 846 C CA . ALA A 1 110 ? -5.133 11.708 10.512 1.00 40.16 110 ALA A CA 1
ATOM 847 C C . ALA A 1 110 ? -4.538 12.909 11.250 1.00 40.16 110 ALA A C 1
ATOM 849 O O . ALA A 1 110 ? -3.583 12.768 12.014 1.00 40.16 110 ALA A O 1
ATOM 850 N N . ILE A 1 111 ? -5.045 14.102 10.948 1.00 47.22 111 ILE A N 1
ATOM 851 C CA . ILE A 1 111 ? -4.759 15.285 11.736 1.00 47.22 111 ILE A CA 1
ATOM 852 C C . ILE A 1 111 ? -5.505 15.025 13.041 1.00 47.22 111 ILE A C 1
ATOM 854 O O . ILE A 1 111 ? -6.666 15.391 13.186 1.00 47.22 111 ILE A O 1
ATOM 858 N N . THR A 1 112 ? -4.880 14.311 13.976 1.00 47.28 112 THR A N 1
ATOM 859 C CA . THR A 1 112 ? -5.250 14.452 15.378 1.00 47.28 112 THR A CA 1
ATOM 860 C C . THR A 1 112 ? -4.986 15.921 15.656 1.00 47.28 112 THR A C 1
ATOM 862 O O . THR A 1 112 ? -3.832 16.347 15.630 1.00 47.28 112 THR A O 1
ATOM 865 N N . SER A 1 113 ? -6.047 16.717 15.739 1.00 45.94 113 SER A N 1
ATOM 866 C CA . SER A 1 113 ? -6.020 18.170 15.846 1.00 45.94 113 SER A CA 1
ATOM 867 C C . SER A 1 113 ? -5.246 18.609 17.092 1.00 45.94 113 SER A C 1
ATOM 869 O O . SER A 1 113 ? -5.804 18.932 18.131 1.00 45.94 113 SER A O 1
ATOM 871 N N . SER A 1 114 ? -3.920 18.672 16.990 1.00 47.66 114 SER A N 1
ATOM 872 C CA . SER A 1 114 ? -3.058 19.310 17.986 1.00 47.66 114 SER A CA 1
ATOM 873 C C . SER A 1 114 ? -3.214 20.835 17.982 1.00 47.66 114 SER A C 1
ATOM 875 O O . SER A 1 114 ? -2.750 21.500 18.907 1.00 47.66 114 SER A O 1
ATOM 877 N N . ALA A 1 115 ? -3.917 21.393 16.989 1.00 48.19 115 ALA A N 1
ATOM 878 C CA . ALA A 1 115 ? -4.264 22.810 16.931 1.00 48.19 115 ALA A CA 1
ATOM 879 C C . ALA A 1 115 ? -5.179 23.248 18.095 1.00 48.19 115 ALA A C 1
ATOM 881 O O . ALA A 1 115 ? -5.010 24.356 18.600 1.00 48.19 115 ALA A O 1
ATOM 882 N N . ASP A 1 116 ? -6.059 22.369 18.593 1.00 45.91 116 ASP A N 1
ATOM 883 C CA . ASP A 1 116 ? -6.936 22.687 19.734 1.00 45.91 116 ASP A CA 1
ATOM 884 C C . ASP A 1 116 ? -6.247 22.490 21.094 1.00 45.91 116 ASP A C 1
ATOM 886 O O . ASP A 1 116 ? -6.650 23.074 22.102 1.00 45.91 116 ASP A O 1
ATOM 890 N N . ALA A 1 117 ? -5.161 21.711 21.143 1.00 49.66 117 ALA A N 1
ATOM 891 C CA . ALA A 1 117 ? -4.363 21.564 22.358 1.00 49.66 117 ALA A CA 1
ATOM 892 C C . ALA A 1 117 ? -3.518 22.822 22.631 1.00 49.66 117 ALA A C 1
ATOM 894 O O . ALA A 1 117 ? -3.395 23.250 23.778 1.00 49.66 117 ALA A O 1
ATOM 895 N N . ALA A 1 118 ? -2.973 23.456 21.586 1.00 50.28 118 ALA A N 1
ATOM 896 C CA . ALA A 1 118 ? -2.140 24.649 21.737 1.00 50.28 118 ALA A CA 1
ATOM 897 C C . ALA A 1 118 ? -2.937 25.877 22.213 1.00 50.28 118 ALA A C 1
ATOM 899 O O . ALA A 1 118 ? -2.459 26.621 23.071 1.00 50.28 118 ALA A O 1
ATOM 900 N N . SER A 1 119 ? -4.159 26.074 21.707 1.00 50.94 119 SER A N 1
ATOM 901 C CA . SER A 1 119 ? -5.031 27.176 22.135 1.00 50.94 119 SER A CA 1
ATOM 902 C C . SER A 1 119 ? -5.506 26.997 23.581 1.00 50.94 119 SER A C 1
ATOM 904 O O . SER A 1 119 ? -5.459 27.950 24.354 1.00 50.94 119 SER A O 1
ATOM 906 N N . THR A 1 120 ? -5.857 25.770 23.979 1.00 50.47 120 THR A N 1
ATOM 907 C CA . THR A 1 120 ? -6.331 25.447 25.337 1.00 50.47 120 THR A CA 1
ATOM 908 C C . THR A 1 120 ? -5.245 25.632 26.406 1.00 50.47 120 THR A C 1
ATOM 910 O O . THR A 1 120 ? -5.523 26.113 27.507 1.00 50.47 120 THR A O 1
ATOM 913 N N . VAL A 1 121 ? -3.984 25.307 26.095 1.00 57.25 121 VAL A N 1
ATOM 914 C CA . VAL A 1 121 ? -2.858 25.512 27.027 1.00 57.25 121 VAL A CA 1
ATOM 915 C C . VAL A 1 121 ? -2.561 27.006 27.230 1.00 57.25 121 VAL A C 1
ATOM 917 O O . VAL A 1 121 ? -2.265 27.426 28.350 1.00 57.25 121 VAL A O 1
ATOM 920 N N . GLN A 1 122 ? -2.699 27.829 26.183 1.00 53.31 122 GLN A N 1
ATOM 921 C CA . GLN A 1 122 ? -2.488 29.281 26.265 1.00 53.31 122 GLN A CA 1
ATOM 922 C C . GLN A 1 122 ? -3.544 29.978 27.139 1.00 53.31 122 GLN A C 1
ATOM 924 O O . GLN A 1 122 ? -3.205 30.860 27.926 1.00 53.31 122 GLN A O 1
ATOM 929 N N . THR A 1 123 ? -4.813 29.570 27.079 1.00 55.91 123 THR A N 1
ATOM 930 C CA . THR A 1 123 ? -5.858 30.131 27.955 1.00 55.91 123 THR A CA 1
ATOM 931 C C . THR A 1 123 ? -5.706 29.685 29.407 1.00 55.91 123 THR A C 1
ATOM 933 O O . THR A 1 123 ? -6.015 30.455 30.318 1.00 55.91 123 THR A O 1
ATOM 936 N N . SER A 1 124 ? -5.201 28.471 29.646 1.00 60.88 124 SER A N 1
ATOM 937 C CA . SER A 1 124 ? -5.107 27.908 30.995 1.00 60.88 124 SER A CA 1
ATOM 938 C C . SER A 1 124 ? -4.160 28.690 31.911 1.00 60.88 124 SER A C 1
ATOM 940 O O . SER A 1 124 ? -4.498 28.909 33.072 1.00 60.88 124 SER A O 1
ATOM 942 N N . TRP A 1 125 ? -2.987 29.126 31.439 1.00 71.31 125 TRP A N 1
ATOM 943 C CA . TRP A 1 125 ? -2.031 29.829 32.311 1.00 71.31 125 TRP A CA 1
ATOM 944 C C . TRP A 1 125 ? -2.473 31.264 32.629 1.00 71.31 125 TRP A C 1
ATOM 946 O O . TRP A 1 125 ? -2.335 31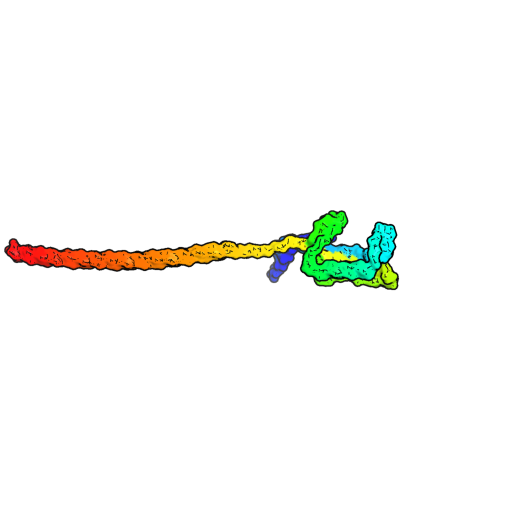.699 33.770 1.00 71.31 125 TRP A O 1
ATOM 956 N N . LEU A 1 126 ? -3.063 31.976 31.658 1.00 67.50 126 LEU A N 1
ATOM 957 C CA . LEU A 1 126 ? -3.621 33.318 31.863 1.00 67.50 126 LEU A CA 1
ATOM 958 C C . LEU A 1 126 ? -4.787 33.286 32.851 1.00 67.50 126 LEU A C 1
ATOM 960 O O . LEU A 1 126 ? -4.864 34.129 33.742 1.00 67.50 126 LEU A O 1
ATOM 964 N N . ALA A 1 127 ? -5.667 32.288 32.730 1.00 68.38 127 ALA A N 1
ATOM 965 C CA . ALA A 1 127 ? -6.766 32.093 33.668 1.00 68.38 127 ALA A CA 1
ATOM 966 C C . ALA A 1 127 ? -6.256 31.781 35.084 1.00 68.38 127 ALA A C 1
ATOM 968 O O . ALA A 1 127 ? -6.786 32.315 36.059 1.00 68.38 127 ALA A O 1
ATOM 969 N N . VAL A 1 128 ? -5.204 30.963 35.210 1.00 68.50 128 VAL A N 1
ATOM 970 C CA . VAL A 1 128 ? -4.563 30.678 36.504 1.00 68.50 128 VAL A CA 1
ATOM 971 C C . VAL A 1 128 ? -3.921 31.938 37.092 1.00 68.50 128 VAL A C 1
ATOM 973 O O . VAL A 1 128 ? -4.173 32.240 38.255 1.00 68.50 128 VAL A O 1
ATOM 976 N N . ALA A 1 129 ? -3.167 32.710 36.305 1.00 65.88 129 ALA A N 1
ATOM 977 C CA . ALA A 1 129 ? -2.519 33.944 36.758 1.00 65.88 129 ALA A CA 1
ATOM 978 C C . ALA A 1 129 ? -3.528 35.034 37.167 1.00 65.88 129 ALA A C 1
ATOM 980 O O . ALA A 1 129 ? -3.349 35.714 38.176 1.00 65.88 129 ALA A O 1
ATOM 981 N N . ALA A 1 130 ? -4.624 35.182 36.420 1.00 68.19 130 ALA A N 1
ATOM 982 C CA . ALA A 1 130 ? -5.694 36.111 36.773 1.00 68.19 130 ALA A CA 1
ATOM 983 C C . ALA A 1 130 ? -6.415 35.680 38.060 1.00 68.19 130 ALA A C 1
ATOM 985 O O . ALA A 1 130 ? -6.731 36.516 38.909 1.00 68.19 130 ALA A O 1
ATOM 986 N N . LYS A 1 131 ? -6.644 34.372 38.239 1.00 73.12 131 LYS A N 1
ATOM 987 C CA . LYS A 1 131 ? -7.295 33.831 39.436 1.00 73.12 131 LYS A CA 1
ATOM 988 C C . LYS A 1 131 ? -6.441 34.024 40.688 1.00 73.12 131 LYS A C 1
ATOM 990 O O . LYS A 1 131 ? -6.991 34.429 41.706 1.00 73.12 131 LYS A O 1
ATOM 995 N N . THR A 1 132 ? -5.127 33.794 40.618 1.00 65.94 132 THR A N 1
ATOM 996 C CA . THR A 1 132 ? -4.219 33.996 41.763 1.00 65.94 132 THR A CA 1
ATOM 997 C C . THR A 1 132 ? -4.086 35.468 42.149 1.00 65.94 132 THR A C 1
ATOM 999 O O . THR A 1 132 ? -4.111 35.790 43.337 1.00 65.94 132 THR A O 1
ATOM 1002 N N . ALA A 1 133 ? -4.020 36.380 41.173 1.00 63.66 133 ALA A N 1
ATOM 1003 C CA . ALA A 1 133 ? -4.036 37.817 41.445 1.00 63.66 133 ALA A CA 1
ATOM 1004 C C . ALA A 1 133 ? -5.366 38.264 42.083 1.00 63.66 133 ALA A C 1
ATOM 1006 O O . ALA A 1 133 ? -5.369 39.025 43.051 1.00 63.66 133 ALA A O 1
ATOM 1007 N N . GLY A 1 134 ? -6.496 37.752 41.583 1.00 65.50 134 GLY A N 1
ATOM 1008 C CA . GLY A 1 134 ? -7.824 38.058 42.114 1.00 65.50 134 GLY A CA 1
ATOM 1009 C C . GLY A 1 134 ? -8.032 37.575 43.553 1.00 65.50 134 GLY A C 1
ATOM 1010 O O . GLY A 1 134 ? -8.549 38.329 44.376 1.00 65.50 134 GLY A O 1
ATOM 1011 N N . THR A 1 135 ? -7.595 36.355 43.887 1.00 69.25 135 THR A N 1
ATOM 1012 C CA . THR A 1 135 ? -7.687 35.837 45.263 1.00 69.25 135 THR A CA 1
ATOM 1013 C C . THR A 1 135 ? -6.797 36.616 46.223 1.00 69.25 135 THR A C 1
ATOM 1015 O O . THR A 1 135 ? -7.242 36.939 47.317 1.00 69.25 135 THR A O 1
ATOM 1018 N N . PHE A 1 136 ? -5.590 37.000 45.799 1.00 67.50 136 PHE A N 1
ATOM 1019 C CA . PHE A 1 136 ? -4.675 37.787 46.628 1.00 67.50 136 PHE A CA 1
ATOM 1020 C C . PHE A 1 136 ? -5.235 39.179 46.963 1.00 67.50 136 PHE A C 1
ATOM 1022 O O . PHE A 1 136 ? -5.227 39.597 48.120 1.00 67.50 136 PHE A O 1
ATOM 1029 N N . ILE A 1 137 ? -5.792 39.888 45.973 1.00 73.00 137 ILE A N 1
ATOM 1030 C CA . ILE A 1 137 ? -6.446 41.187 46.206 1.00 73.00 137 ILE A CA 1
ATOM 1031 C C . ILE A 1 137 ? -7.682 41.015 47.101 1.00 73.00 137 ILE A C 1
ATOM 1033 O O . ILE A 1 137 ? -7.903 41.819 48.008 1.00 73.00 137 ILE A O 1
ATOM 1037 N N . GLY A 1 138 ? -8.466 39.953 46.885 1.00 67.88 138 GLY A N 1
ATOM 1038 C CA . GLY A 1 138 ? -9.620 39.622 47.722 1.00 67.88 138 GLY A CA 1
ATOM 1039 C C . GLY A 1 138 ? -9.249 39.384 49.190 1.00 67.88 138 GLY A C 1
ATOM 1040 O O . GLY A 1 138 ? -9.909 39.919 50.080 1.00 67.88 138 GLY A O 1
ATOM 1041 N N . GLU A 1 139 ? -8.168 38.647 49.451 1.00 67.88 139 GLU A N 1
ATOM 1042 C CA . GLU A 1 139 ? -7.653 38.398 50.804 1.00 67.88 139 GLU A CA 1
ATOM 1043 C C . GLU A 1 139 ? -7.162 39.683 51.488 1.00 67.88 139 GLU A C 1
ATOM 1045 O O . GLU A 1 139 ? -7.483 39.927 52.657 1.00 67.88 139 GLU A O 1
ATOM 1050 N N . ILE A 1 140 ? -6.453 40.556 50.761 1.00 69.81 140 ILE A N 1
ATOM 1051 C CA . ILE A 1 140 ? -6.009 41.856 51.289 1.00 69.81 140 ILE A CA 1
ATOM 1052 C C . ILE A 1 140 ? -7.209 42.741 51.638 1.00 69.81 140 ILE A C 1
ATOM 1054 O O . ILE A 1 140 ? -7.275 43.286 52.741 1.00 69.81 140 ILE A O 1
ATOM 1058 N N . HIS A 1 141 ? -8.181 42.873 50.732 1.00 69.44 141 HIS A N 1
ATOM 1059 C CA . HIS A 1 141 ? -9.372 43.691 50.974 1.00 69.44 141 HIS A CA 1
ATOM 1060 C C . HIS A 1 141 ? -10.221 43.150 52.133 1.00 69.44 141 HIS A C 1
ATOM 1062 O O . HIS A 1 141 ? -10.718 43.933 52.945 1.00 69.44 141 HIS A O 1
ATOM 1068 N N . GLY A 1 142 ? -10.352 41.825 52.256 1.00 69.69 142 GLY A N 1
ATOM 1069 C CA . GLY A 1 142 ? -11.023 41.190 53.392 1.00 69.69 142 GLY A CA 1
ATOM 1070 C C . GLY A 1 142 ? -10.336 41.505 54.723 1.00 69.69 142 GLY A C 1
ATOM 1071 O O . GLY 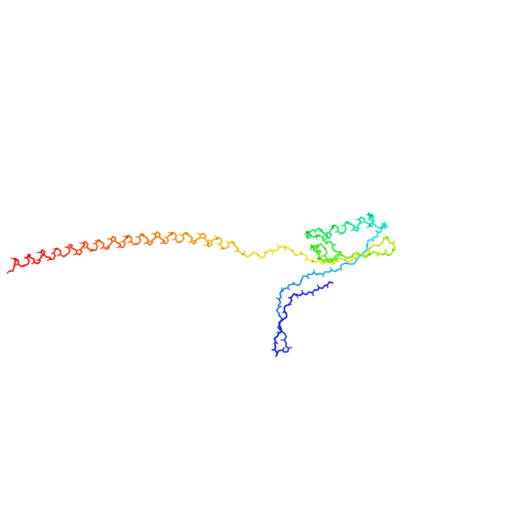A 1 142 ? -10.999 41.857 55.699 1.00 69.69 142 GLY A O 1
ATOM 1072 N N . THR A 1 143 ? -9.003 41.468 54.738 1.00 67.12 143 THR A N 1
ATOM 1073 C CA . THR A 1 143 ? -8.189 41.785 55.918 1.00 67.12 143 THR A CA 1
ATOM 1074 C C . THR A 1 143 ? -8.329 43.256 56.332 1.00 67.12 143 THR A C 1
ATOM 1076 O O . THR A 1 143 ? -8.518 43.547 57.512 1.00 67.12 143 THR A O 1
ATOM 1079 N N . ILE A 1 144 ? -8.313 44.194 55.378 1.00 73.75 144 ILE A N 1
ATOM 1080 C CA . ILE A 1 144 ? -8.501 45.631 55.654 1.00 73.75 144 ILE A CA 1
ATOM 1081 C C . ILE A 1 144 ? -9.887 45.897 56.247 1.00 73.75 144 ILE A C 1
ATOM 1083 O O . ILE A 1 144 ? -9.992 46.540 57.290 1.00 73.75 144 ILE A O 1
ATOM 1087 N N . ASN A 1 145 ? -10.944 45.357 55.634 1.00 74.88 145 ASN A N 1
ATOM 1088 C CA . ASN A 1 145 ? -12.311 45.546 56.122 1.00 74.88 145 ASN A CA 1
ATOM 1089 C C . ASN A 1 145 ? -12.511 44.959 57.526 1.00 74.88 145 ASN A C 1
ATOM 1091 O O . ASN A 1 145 ? -13.229 45.545 58.338 1.00 74.88 145 ASN A O 1
ATOM 1095 N N . PHE A 1 146 ? -11.846 43.843 57.843 1.00 79.50 146 PHE A N 1
ATOM 1096 C CA . PHE A 1 146 ? -11.829 43.297 59.198 1.00 79.50 146 PHE A CA 1
ATOM 1097 C C . PHE A 1 146 ? -11.210 44.283 60.202 1.00 79.50 146 PHE A C 1
ATOM 1099 O O . PHE A 1 146 ? -11.825 44.561 61.231 1.00 79.50 146 PHE A O 1
ATOM 1106 N N . PHE A 1 147 ? -10.044 44.864 59.899 1.00 73.00 147 PHE A N 1
ATOM 1107 C CA . PHE A 1 147 ? -9.403 45.858 60.771 1.00 73.00 147 PHE A CA 1
ATOM 1108 C C . PHE A 1 147 ? -10.230 47.139 60.934 1.00 73.00 147 PHE A C 1
ATOM 1110 O O . PHE A 1 147 ? -10.326 47.685 62.031 1.00 73.00 147 PHE A O 1
ATOM 1117 N N . THR A 1 148 ? -10.869 47.618 59.867 1.00 82.94 148 THR A N 1
ATOM 1118 C CA . THR A 1 148 ? -11.778 48.768 59.961 1.00 82.94 148 THR A CA 1
ATOM 1119 C C . THR A 1 148 ? -12.979 48.440 60.852 1.00 82.94 148 THR A C 1
ATOM 1121 O O . THR A 1 148 ? -13.348 49.239 61.713 1.00 82.94 148 THR A O 1
ATOM 1124 N N . GLY A 1 149 ? -13.549 47.239 60.710 1.00 76.44 149 GLY A N 1
ATOM 1125 C CA . GLY A 1 149 ? -14.641 46.759 61.555 1.00 76.44 149 GLY A CA 1
ATOM 1126 C C . GLY A 1 149 ? -14.258 46.678 63.035 1.00 76.44 149 GLY A C 1
ATOM 1127 O O . GLY A 1 149 ? -15.003 47.171 63.881 1.00 76.44 149 GLY A O 1
ATOM 1128 N N . THR A 1 150 ? -13.085 46.123 63.357 1.00 79.94 150 THR A N 1
ATOM 1129 C CA . THR A 1 150 ? -12.602 46.041 64.747 1.00 79.94 150 THR A CA 1
ATOM 1130 C C . THR A 1 150 ? -12.282 47.412 65.343 1.00 79.94 150 THR A C 1
ATOM 1132 O O . THR A 1 150 ? -12.535 47.644 66.524 1.00 79.94 150 THR A O 1
ATOM 1135 N N . MET A 1 151 ? -11.801 48.365 64.541 1.00 84.88 151 MET A N 1
ATOM 1136 C CA . MET A 1 151 ? -11.594 49.742 65.000 1.00 84.88 151 MET A CA 1
ATOM 1137 C C . MET A 1 151 ? -12.920 50.423 65.363 1.00 84.88 151 MET A C 1
ATOM 1139 O O . MET A 1 151 ? -13.029 51.063 66.411 1.00 84.88 151 MET A O 1
ATOM 1143 N N . HIS A 1 152 ? -13.956 50.252 64.537 1.00 84.25 152 HIS A N 1
ATOM 1144 C CA . HIS A 1 152 ? -15.281 50.798 64.831 1.00 84.25 152 HIS A CA 1
ATOM 1145 C C . HIS A 1 152 ? -15.915 50.169 66.075 1.00 84.25 152 HIS A C 1
ATOM 1147 O O . HIS A 1 152 ? -16.540 50.881 66.861 1.00 84.25 152 HIS A O 1
ATOM 1153 N N . THR A 1 153 ? -15.750 48.862 66.304 1.00 84.69 153 THR A N 1
ATOM 1154 C CA . THR A 1 153 ? -16.271 48.226 67.525 1.00 84.69 153 THR A CA 1
ATOM 1155 C C . THR A 1 153 ? -15.535 48.695 68.779 1.00 84.69 153 THR A C 1
ATOM 1157 O O . THR A 1 153 ? -16.183 48.905 69.809 1.00 84.69 153 THR A O 1
ATOM 1160 N N . LEU A 1 154 ? -14.223 48.946 68.697 1.00 81.69 154 LEU A N 1
ATOM 1161 C CA . LEU A 1 154 ? -13.451 49.565 69.781 1.00 81.69 154 LEU A CA 1
ATOM 1162 C C . LEU A 1 154 ? -13.934 50.987 70.088 1.00 81.69 154 LEU A C 1
ATOM 1164 O O . LEU A 1 154 ? -14.180 51.307 71.250 1.00 81.69 154 LEU A O 1
ATOM 1168 N N . GLN A 1 155 ? -14.136 51.822 69.065 1.00 88.19 155 GLN A N 1
ATOM 1169 C CA . GLN A 1 155 ? -14.667 53.179 69.241 1.00 88.19 155 GLN A CA 1
ATOM 1170 C C . GLN A 1 155 ? -16.075 53.168 69.845 1.00 88.19 155 GLN A C 1
ATOM 1172 O O . GLN A 1 155 ? -16.349 53.909 70.787 1.00 88.19 155 GLN A O 1
ATOM 1177 N N . ASN A 1 156 ? -16.954 52.292 69.353 1.00 87.00 156 ASN A N 1
ATOM 1178 C CA . ASN A 1 156 ? -18.309 52.155 69.883 1.00 87.00 156 ASN A CA 1
ATOM 1179 C C . ASN A 1 156 ? -18.306 51.674 71.340 1.00 87.00 156 ASN A C 1
ATOM 1181 O O . ASN A 1 156 ? -19.108 52.154 72.139 1.00 87.00 156 ASN A O 1
ATOM 1185 N N . THR A 1 157 ? -17.383 50.779 71.703 1.00 86.31 157 THR A N 1
ATOM 1186 C CA . THR A 1 157 ? -17.192 50.340 73.092 1.00 86.31 157 THR A CA 1
ATOM 1187 C C . THR A 1 157 ? -16.710 51.492 73.970 1.00 86.31 157 THR A C 1
ATOM 1189 O O . THR A 1 157 ? -17.272 51.717 75.037 1.00 86.31 157 THR A O 1
ATOM 1192 N N . ALA A 1 158 ? -15.722 52.269 73.520 1.00 84.56 158 ALA A N 1
ATOM 1193 C CA . ALA A 1 158 ? -15.231 53.433 74.257 1.00 84.56 158 ALA A CA 1
ATOM 1194 C C . ALA A 1 158 ? -16.337 54.482 74.481 1.00 84.56 158 ALA A C 1
ATOM 1196 O O . ALA A 1 158 ? -16.551 54.921 75.610 1.00 84.56 158 ALA A O 1
ATOM 1197 N N . ALA A 1 159 ? -17.109 54.803 73.439 1.00 88.00 159 ALA A N 1
ATOM 1198 C CA . ALA A 1 159 ? -18.242 55.722 73.537 1.00 88.00 159 ALA A CA 1
ATOM 1199 C C . ALA A 1 159 ? -19.365 55.186 74.447 1.00 88.00 159 ALA A C 1
ATOM 1201 O O . ALA A 1 159 ? -20.081 55.967 75.073 1.00 88.00 159 ALA A O 1
ATOM 1202 N N . PHE A 1 160 ? -19.543 53.863 74.528 1.00 87.69 160 PHE A N 1
ATOM 1203 C CA . PHE A 1 160 ? -20.476 53.241 75.467 1.00 87.69 160 PHE A CA 1
ATOM 1204 C C . PHE A 1 160 ? -20.019 53.413 76.921 1.00 87.69 160 PHE A C 1
ATOM 1206 O O . PHE A 1 160 ? -20.837 53.783 77.764 1.00 87.69 160 PHE A O 1
ATOM 1213 N N . TRP A 1 161 ? -18.733 53.196 77.217 1.00 84.31 161 TRP A N 1
ATOM 1214 C CA . TRP A 1 161 ? -18.179 53.431 78.555 1.00 84.31 161 TRP A CA 1
ATOM 1215 C C . TRP A 1 161 ? -18.323 54.891 78.975 1.00 84.31 161 TRP A C 1
ATOM 1217 O O . TRP A 1 161 ? -18.780 55.156 80.084 1.00 84.31 161 TRP A O 1
ATOM 1227 N N . GLU A 1 162 ? -18.009 55.829 78.080 1.00 87.94 162 GLU A N 1
ATOM 1228 C CA . GLU A 1 162 ? -18.171 57.262 78.336 1.00 87.94 162 GLU A CA 1
ATOM 1229 C C . GLU A 1 162 ? -19.624 57.600 78.689 1.00 87.94 162 GLU A C 1
ATOM 1231 O O . GLU A 1 162 ? -19.889 58.137 79.763 1.00 87.94 162 GLU A O 1
ATOM 1236 N N . ARG A 1 163 ? -20.585 57.184 77.852 1.00 86.25 163 ARG A N 1
ATOM 1237 C CA . ARG A 1 163 ? -22.017 57.389 78.128 1.00 86.25 163 ARG A CA 1
ATOM 1238 C C . ARG A 1 163 ? -22.463 56.738 79.432 1.00 86.25 163 ARG A C 1
ATOM 1240 O O . ARG A 1 163 ? -23.275 57.322 80.144 1.00 86.25 163 ARG A O 1
ATOM 1247 N N . SER A 1 164 ? -21.941 55.554 79.748 1.00 83.62 164 SER A N 1
ATOM 1248 C CA . SER A 1 164 ? -22.262 54.846 80.990 1.00 83.62 164 SER A CA 1
ATOM 1249 C C . SER A 1 164 ? -21.806 55.657 82.203 1.00 83.62 164 SER A C 1
ATOM 1251 O O . SER A 1 164 ? -22.614 55.916 83.092 1.00 83.62 164 SER A O 1
ATOM 1253 N N . VAL A 1 165 ? -20.568 56.162 82.195 1.00 82.31 165 VAL A N 1
ATOM 1254 C CA . VAL A 1 165 ? -20.043 57.028 83.263 1.00 82.31 165 VAL A CA 1
ATOM 1255 C C . VAL A 1 165 ? -20.851 58.322 83.368 1.00 82.31 165 VAL A C 1
ATOM 1257 O O . VAL A 1 165 ? -21.327 58.655 84.453 1.00 82.31 165 VAL A O 1
ATOM 1260 N N . THR A 1 166 ? -21.092 59.020 82.254 1.00 82.38 166 THR A N 1
ATOM 1261 C CA . THR A 1 166 ? -21.889 60.257 82.255 1.00 82.38 166 THR A CA 1
ATOM 1262 C C . THR A 1 166 ? -23.311 60.021 82.770 1.00 82.38 166 THR A C 1
ATOM 1264 O O . THR A 1 166 ? -23.845 60.859 83.492 1.00 82.38 166 THR A O 1
ATOM 1267 N N . SER A 1 167 ? -23.923 58.873 82.460 1.00 75.44 167 SER A N 1
ATOM 1268 C CA . SER A 1 167 ? -25.257 58.529 82.965 1.00 75.44 167 SER A CA 1
ATOM 1269 C C . SER A 1 167 ? -25.274 58.269 84.474 1.00 75.44 167 SER A C 1
ATOM 1271 O O . SER A 1 167 ? -26.209 58.700 85.136 1.00 75.44 167 SER A O 1
ATOM 1273 N N . THR A 1 168 ? -24.225 57.653 85.034 1.00 74.81 168 THR A N 1
ATOM 1274 C CA . THR A 1 168 ? -24.106 57.434 86.488 1.00 74.81 168 THR A CA 1
ATOM 1275 C C . THR A 1 168 ? -23.772 58.701 87.272 1.00 74.81 168 THR A C 1
ATOM 1277 O O . THR A 1 168 ? -24.064 58.760 88.456 1.00 74.81 168 THR A O 1
ATOM 1280 N N . MET A 1 169 ? -23.165 59.709 86.636 1.00 67.00 169 MET A N 1
ATOM 1281 C CA . MET A 1 169 ? -22.896 61.007 87.273 1.00 67.00 169 MET A CA 1
ATOM 1282 C C . MET A 1 169 ? -24.117 61.939 87.266 1.00 67.00 169 MET A C 1
ATOM 1284 O O . MET A 1 169 ? -24.169 62.872 88.061 1.00 67.00 169 MET A O 1
ATOM 1288 N N . ASN A 1 170 ? -25.076 61.701 86.365 1.00 62.91 170 ASN A N 1
ATOM 1289 C CA . ASN A 1 170 ? -26.306 62.486 86.215 1.00 62.91 170 ASN A CA 1
ATOM 1290 C C . ASN A 1 170 ? -27.542 61.813 86.854 1.00 62.91 170 ASN A C 1
ATOM 1292 O O . ASN A 1 170 ? -28.659 62.292 86.646 1.00 62.91 170 ASN A O 1
ATOM 1296 N N . ALA A 1 171 ? -27.350 60.708 87.581 1.00 53.62 171 ALA A N 1
ATOM 1297 C CA . ALA A 1 171 ? -28.364 59.978 88.346 1.00 53.62 171 ALA A CA 1
ATOM 1298 C C . ALA A 1 171 ? -28.099 60.136 89.848 1.00 53.62 171 ALA A C 1
ATOM 1300 O O . ALA A 1 171 ? -29.092 60.238 90.602 1.00 53.62 171 ALA A O 1
#

InterPro domains:
  IPR009826 DNA circulation, N-terminal [PF07157] (3-77)

Foldseek 3Di:
DDFDFDWDWADDPPDPDIDIHTPGTDWDKDKDKDKFFAPDPVDPDDASVVVVVVVVVQLPPPAFDWDQDPPPGTFGKHFDVVQWDWDDDPPNGMIIIMGMITGDDDPDDPCPPCVVVVVVVVVVVVVVVVVVVVVVVVVVVVVVVVVVVVVVVVVVVVVVVVVVVVVVVVD

Secondary structure (DSSP, 8-state):
----EEEEEE--TT-SS-EEEEEEEPPPEEEEEEEEESS-SSS-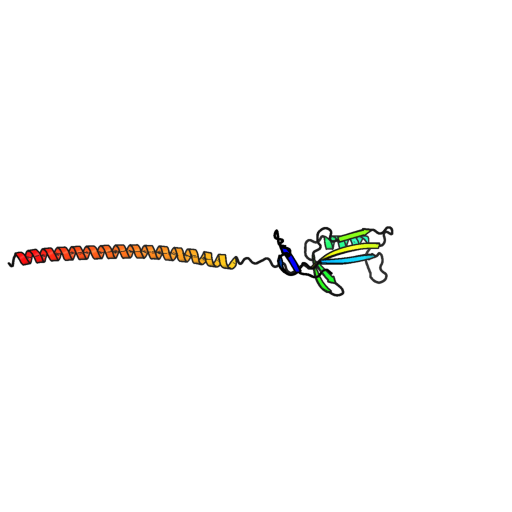---HHHHHHHHHHHHH-SSPEEEEETTTEEEEEEPPTT-EEEEE-TTSSEEEEEEEEEE----------THHHHHHHHHHHHHHHHHHHHHHHHHHHHHHHHHHHHHHHHHHHHHHHHHHHHHHH--

Sequence (171 aa):
GVFGRRQAVHEYPYRDKAWVEDMGRATRRFTIRGFLLQSSGLYTAPDVMTQRDSLVAACETGSAGTLVHPTLGELTVSIPESGLRITEGLAGRVFEFTLTVIESGLRVFAITSSADAASTVQTSWLAVAAKTAGTFIGEIHGTINFFTGTMHTLQNTAAFWERSVTSTMNA

pLDDT: mean 76.84, std 12.8, range [40.16, 94.19]

Organism: Serratia marcescens (NCBI:txid615)

Radius of gyration: 42.77 Å; chains: 1; bounding box: 47×83×124 Å